Protein AF-A0A3A4XQY4-F1 (afdb_monomer_lite)

Radius of gyration: 12.8 Å; chains: 1; bounding box: 33×37×29 Å

pLDDT: mean 82.86, std 12.56, range [40.06, 93.69]

Secondary structure (DSSP, 8-state):
------PPPEEEEEEEEETTEEEEEE-SSPPPHHHHHHHHHHHHHH-SSSEEEEEEETTTTEEEEEES-HHHHHHHHHHTTEEEEEEE-

Foldseek 3Di:
DPPDPPPDAWEWAWEDDDQLKIKIFTDPVDDQLVVLVVLVVVLCVLPPDAKDFPDDDSPRSMTMMRHPDPPVSQVSVVVVSYDHPHYHD

Structure (mmCIF, N/CA/C/O backbone):
data_AF-A0A3A4XQY4-F1
#
_entry.id   AF-A0A3A4XQY4-F1
#
loop_
_atom_site.group_PDB
_atom_site.id
_atom_site.type_symbol
_atom_site.label_atom_id
_atom_site.label_alt_id
_atom_site.label_comp_id
_atom_site.label_asym_id
_atom_site.label_entity_id
_atom_site.label_seq_id
_atom_site.pdbx_PDB_ins_code
_atom_site.Cartn_x
_atom_site.Cartn_y
_atom_site.Cartn_z
_atom_site.occupancy
_atom_site.B_iso_or_equiv
_atom_site.auth_seq_id
_atom_site.auth_comp_id
_atom_site.auth_asym_id
_atom_site.auth_atom_id
_atom_site.pdbx_PDB_model_num
ATOM 1 N N . MET A 1 1 ? 18.896 27.056 -8.731 1.00 44.06 1 MET A N 1
ATOM 2 C CA . MET A 1 1 ? 17.680 26.250 -8.968 1.00 44.06 1 MET A CA 1
ATOM 3 C C . MET A 1 1 ? 17.796 25.015 -8.098 1.00 44.06 1 MET A C 1
ATOM 5 O O . MET A 1 1 ? 18.747 24.268 -8.272 1.00 44.06 1 MET A O 1
ATOM 9 N N . LEU A 1 2 ? 16.923 24.857 -7.102 1.00 40.06 2 LEU A N 1
ATOM 10 C CA . LEU A 1 2 ? 16.851 23.617 -6.329 1.00 40.06 2 LEU A CA 1
ATOM 11 C C . LEU A 1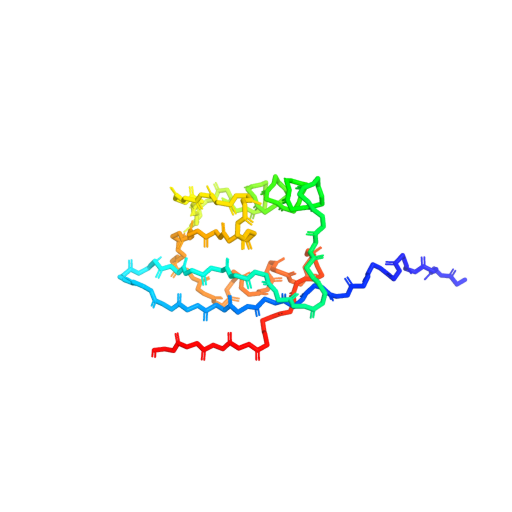 2 ? 16.216 22.565 -7.239 1.00 40.06 2 LEU A C 1
ATOM 13 O O . LEU A 1 2 ? 14.999 22.528 -7.398 1.00 40.06 2 LEU A O 1
ATOM 17 N N . SER A 1 3 ? 17.055 21.784 -7.914 1.00 43.12 3 SER A N 1
ATOM 18 C CA . SER A 1 3 ? 16.621 20.626 -8.687 1.00 43.12 3 SER A CA 1
ATOM 19 C C . SER A 1 3 ? 16.093 19.594 -7.700 1.00 43.12 3 SER A C 1
ATOM 21 O O . SER A 1 3 ? 16.868 18.887 -7.058 1.00 43.12 3 SER A O 1
ATOM 23 N N . LEU A 1 4 ? 14.772 19.546 -7.530 1.00 51.28 4 LEU A N 1
ATOM 24 C CA . LEU A 1 4 ? 14.134 18.435 -6.840 1.00 51.28 4 LEU A CA 1
ATOM 25 C C . LEU A 1 4 ? 14.532 17.156 -7.587 1.00 51.28 4 LEU A C 1
ATOM 27 O O . LEU A 1 4 ? 14.412 17.127 -8.817 1.00 51.28 4 LEU A O 1
ATOM 31 N N . PRO A 1 5 ? 15.022 16.109 -6.901 1.00 43.94 5 PRO A N 1
ATOM 32 C CA . PRO A 1 5 ? 15.167 14.816 -7.539 1.00 43.94 5 PRO A CA 1
ATOM 33 C C . PRO A 1 5 ? 13.769 14.406 -8.002 1.00 43.94 5 PRO A C 1
ATOM 35 O O . PRO A 1 5 ? 12.896 14.117 -7.18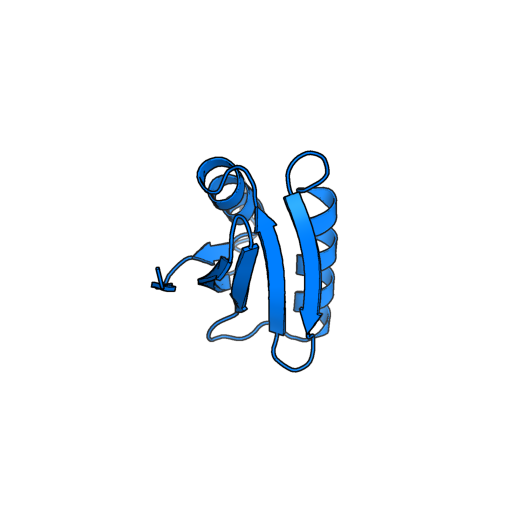6 1.00 43.94 5 PRO A O 1
ATOM 38 N N . SER A 1 6 ? 13.549 14.454 -9.316 1.00 53.78 6 SER A N 1
ATOM 39 C CA . SER A 1 6 ? 12.312 14.036 -9.969 1.00 53.78 6 SER A CA 1
ATOM 40 C C . SER A 1 6 ? 12.233 12.514 -9.881 1.00 53.78 6 SER A C 1
ATOM 42 O O . SER A 1 6 ? 12.485 11.805 -10.853 1.00 53.78 6 SER A O 1
ATOM 44 N N . LYS A 1 7 ? 12.000 11.980 -8.676 1.00 66.06 7 LYS A N 1
ATOM 45 C CA . LYS A 1 7 ? 11.662 10.568 -8.540 1.00 66.06 7 LYS A CA 1
ATOM 46 C C . LYS A 1 7 ? 10.344 10.376 -9.298 1.00 66.06 7 LYS A C 1
ATOM 48 O O . LYS A 1 7 ? 9.393 11.116 -9.038 1.00 66.06 7 LYS A O 1
ATOM 53 N N . PRO A 1 8 ? 10.289 9.453 -10.271 1.00 73.56 8 PRO A N 1
ATOM 54 C CA . PRO A 1 8 ? 9.083 9.238 -11.052 1.00 73.56 8 PRO A CA 1
ATOM 55 C C . PRO A 1 8 ? 7.949 8.812 -10.121 1.00 73.56 8 PRO A C 1
ATOM 57 O O . PRO A 1 8 ? 8.148 7.992 -9.224 1.00 73.56 8 PRO A O 1
ATOM 60 N N . TRP A 1 9 ? 6.761 9.372 -10.345 1.00 79.56 9 TRP A N 1
ATOM 61 C CA . TRP A 1 9 ? 5.579 9.015 -9.572 1.00 79.56 9 TRP A CA 1
ATOM 62 C C . TRP A 1 9 ? 5.247 7.538 -9.776 1.00 79.56 9 TRP A C 1
ATOM 64 O O . TRP A 1 9 ? 5.088 7.080 -10.911 1.00 79.56 9 TRP A O 1
ATOM 74 N N . LYS A 1 10 ? 5.111 6.802 -8.675 1.00 87.19 10 LYS A N 1
ATOM 75 C CA . LYS A 1 10 ? 4.627 5.424 -8.677 1.00 87.19 10 LYS A CA 1
ATOM 76 C C . LYS A 1 10 ? 3.114 5.439 -8.687 1.00 87.19 10 LYS A C 1
ATOM 78 O O . LYS A 1 10 ? 2.488 6.147 -7.905 1.00 87.19 10 LYS A O 1
ATOM 83 N N . LYS A 1 11 ? 2.519 4.672 -9.588 1.00 89.19 11 LYS A N 1
ATOM 84 C CA . LYS A 1 11 ? 1.068 4.531 -9.654 1.00 89.19 11 LYS A CA 1
ATOM 85 C C . LYS A 1 11 ? 0.663 3.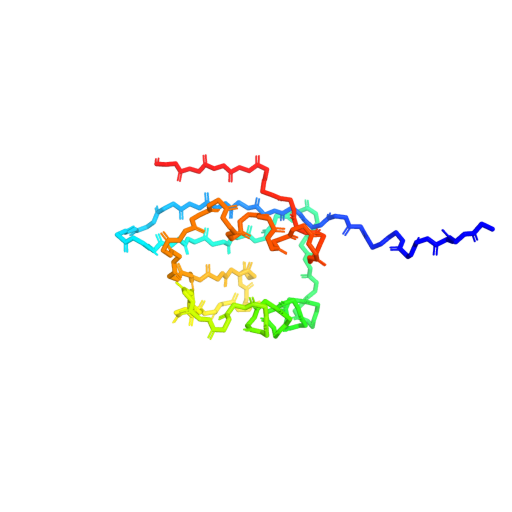362 -8.777 1.00 89.19 11 LYS A C 1
ATOM 87 O O . LYS A 1 11 ? 1.310 2.320 -8.811 1.00 89.19 11 LYS A O 1
ATOM 92 N N . ALA A 1 12 ? -0.403 3.532 -8.017 1.00 91.19 12 ALA A N 1
ATOM 93 C CA . ALA A 1 12 ? -0.995 2.456 -7.249 1.00 91.19 12 ALA A CA 1
ATOM 94 C C . ALA A 1 12 ? -2.522 2.489 -7.359 1.00 91.19 12 ALA A C 1
ATOM 96 O O . ALA A 1 12 ? -3.134 3.525 -7.637 1.00 91.19 12 ALA A O 1
ATOM 97 N N . SER A 1 13 ? -3.127 1.326 -7.165 1.00 91.94 13 SER A N 1
ATOM 98 C CA . SER A 1 13 ? -4.555 1.160 -6.940 1.00 91.94 13 SER A CA 1
ATOM 99 C C . SER A 1 13 ? -4.786 0.975 -5.450 1.00 91.94 13 SER A C 1
ATOM 101 O O . SER A 1 13 ? -4.004 0.286 -4.801 1.00 91.94 13 SER A O 1
ATOM 103 N N . LEU A 1 14 ? -5.863 1.549 -4.926 1.00 92.62 14 LEU A N 1
ATOM 104 C CA . LEU A 1 14 ? -6.303 1.324 -3.555 1.00 92.62 14 LEU A CA 1
ATOM 105 C C . LEU A 1 14 ? -7.728 0.773 -3.581 1.00 92.62 14 LEU A C 1
ATOM 107 O O . LEU A 1 14 ? -8.619 1.390 -4.162 1.00 92.62 14 LEU A O 1
ATOM 111 N N . ALA A 1 15 ? -7.941 -0.396 -2.991 1.00 92.00 15 ALA A N 1
ATOM 112 C CA . ALA A 1 15 ? -9.253 -1.028 -2.917 1.00 92.00 15 ALA A CA 1
ATOM 113 C C . ALA A 1 15 ? -9.628 -1.297 -1.463 1.00 92.00 15 ALA A C 1
ATOM 115 O O . ALA A 1 15 ? -8.778 -1.738 -0.694 1.00 92.00 15 ALA A O 1
ATOM 116 N N . SER A 1 16 ? -10.878 -1.046 -1.083 1.00 91.56 16 SER A N 1
ATOM 117 C CA . SER A 1 16 ? -11.366 -1.475 0.231 1.00 91.56 16 SER A CA 1
ATOM 118 C C . SER A 1 16 ? -11.591 -2.988 0.224 1.00 91.56 16 SER A C 1
ATOM 120 O O . SER A 1 16 ? -12.150 -3.528 -0.728 1.00 91.56 16 SER A O 1
ATOM 122 N N . ILE A 1 17 ? -11.137 -3.681 1.266 1.00 92.25 17 ILE A N 1
ATOM 123 C CA . ILE A 1 17 ? -11.310 -5.136 1.431 1.00 92.25 17 ILE A CA 1
ATOM 124 C C . ILE A 1 17 ? -11.980 -5.505 2.762 1.00 92.25 17 ILE A C 1
ATOM 126 O O . ILE A 1 17 ? -12.158 -6.685 3.058 1.00 92.25 17 ILE A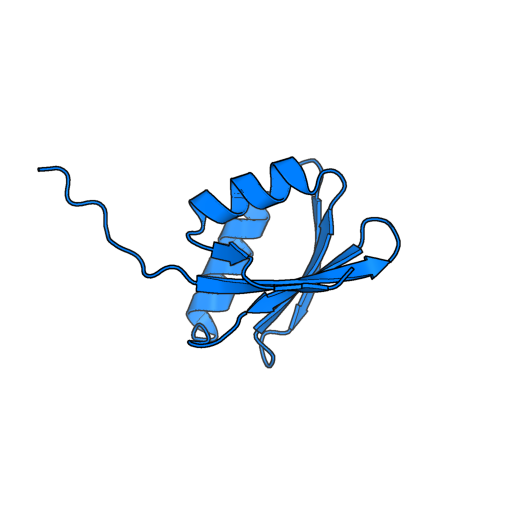 O 1
ATOM 130 N N . GLY A 1 18 ? -12.356 -4.514 3.570 1.00 88.38 18 GLY A N 1
ATOM 131 C CA . GLY A 1 18 ? -13.020 -4.702 4.855 1.00 88.38 18 GLY A CA 1
ATOM 132 C C . GLY A 1 18 ? -13.157 -3.392 5.625 1.00 88.38 18 GLY A C 1
ATOM 133 O O . GLY A 1 18 ? -12.829 -2.321 5.117 1.00 88.38 18 GLY A O 1
ATOM 134 N N . GLU A 1 19 ? -13.625 -3.475 6.869 1.00 87.94 19 GLU A N 1
ATOM 135 C CA . GLU A 1 19 ? -13.685 -2.313 7.762 1.00 87.94 19 GLU A CA 1
ATOM 136 C C . GLU A 1 19 ? -12.264 -1.838 8.094 1.00 87.94 19 GLU A C 1
ATOM 138 O O . GLU A 1 19 ? -11.441 -2.608 8.592 1.00 87.94 19 GLU A O 1
ATOM 143 N N . ASP A 1 20 ? -11.965 -0.586 7.739 1.00 89.75 20 ASP A N 1
ATOM 144 C CA . ASP A 1 20 ? -10.639 0.037 7.820 1.00 89.75 20 ASP A CA 1
ATOM 145 C C . ASP A 1 20 ? -9.509 -0.737 7.119 1.00 89.75 20 ASP A C 1
ATOM 147 O O . ASP A 1 20 ? -8.344 -0.417 7.325 1.00 89.75 20 ASP A O 1
ATOM 151 N N . LEU A 1 21 ? -9.803 -1.736 6.282 1.00 93.31 21 LEU A N 1
ATOM 152 C CA . LEU A 1 21 ? -8.799 -2.554 5.601 1.00 93.31 21 LEU A CA 1
ATOM 153 C C . LEU A 1 21 ? -8.775 -2.246 4.112 1.00 93.31 21 LEU A C 1
ATOM 155 O O . LEU A 1 21 ? -9.786 -2.343 3.418 1.00 93.31 21 LEU A O 1
ATOM 159 N N . TYR A 1 22 ? -7.585 -1.936 3.614 1.00 93.62 22 TYR A N 1
ATOM 160 C CA . TYR A 1 22 ? -7.367 -1.542 2.234 1.00 93.62 22 TYR A CA 1
ATOM 161 C C . TYR A 1 22 ? -6.230 -2.331 1.609 1.00 93.62 22 TYR A C 1
ATOM 163 O O . TYR A 1 22 ? -5.209 -2.592 2.239 1.00 93.62 22 TYR A O 1
ATOM 171 N N . HIS A 1 23 ? -6.391 -2.653 0.335 1.00 93.50 23 HIS A N 1
ATOM 172 C CA . HIS A 1 23 ? -5.380 -3.268 -0.500 1.00 93.50 23 HIS A CA 1
ATOM 173 C C . HIS A 1 23 ? -4.747 -2.204 -1.401 1.00 93.50 23 HIS A C 1
ATOM 175 O O . HIS A 1 23 ? -5.427 -1.622 -2.247 1.00 93.50 23 HIS A O 1
ATOM 181 N N . LEU A 1 24 ? -3.456 -1.938 -1.207 1.00 92.44 24 LEU A N 1
ATOM 182 C CA . LEU A 1 24 ? -2.638 -1.083 -2.058 1.00 92.44 24 LEU A CA 1
ATOM 183 C C . LEU A 1 24 ? -1.823 -1.953 -3.022 1.00 92.44 24 LEU A C 1
ATOM 185 O O . LEU A 1 24 ? -0.951 -2.705 -2.595 1.00 92.44 24 LEU A O 1
ATOM 189 N N . THR A 1 25 ? -2.072 -1.816 -4.318 1.00 91.56 25 THR A N 1
ATOM 190 C CA . THR A 1 25 ? -1.386 -2.580 -5.371 1.00 91.56 25 THR A CA 1
ATOM 191 C C . THR A 1 25 ? -0.614 -1.623 -6.263 1.00 91.56 25 THR A C 1
ATOM 193 O O . THR A 1 25 ? -1.203 -0.682 -6.802 1.00 91.56 25 THR A O 1
ATOM 196 N N . PHE A 1 26 ? 0.690 -1.837 -6.439 1.00 90.62 26 PHE A N 1
ATOM 197 C CA . PHE A 1 26 ? 1.475 -1.031 -7.374 1.00 90.62 26 PHE A CA 1
ATOM 198 C C . PHE A 1 26 ? 1.111 -1.375 -8.822 1.00 90.62 26 PHE A C 1
ATOM 200 O O . PHE A 1 26 ? 0.802 -2.513 -9.157 1.00 90.62 26 PHE A O 1
ATOM 207 N N . LEU A 1 27 ? 1.101 -0.358 -9.679 1.00 87.44 27 LEU A N 1
ATOM 208 C CA . LEU A 1 27 ? 0.709 -0.450 -11.082 1.00 87.44 27 LEU A CA 1
ATOM 209 C C . LEU A 1 27 ? 1.886 -0.106 -11.989 1.00 87.44 27 LEU A C 1
ATOM 211 O O . LEU A 1 27 ? 2.874 0.483 -11.549 1.00 87.44 27 LEU A O 1
ATOM 215 N N . ASP A 1 28 ? 1.741 -0.413 -13.277 1.00 76.88 28 ASP A N 1
ATOM 216 C CA . ASP A 1 28 ? 2.795 -0.178 -14.252 1.00 76.88 28 ASP A CA 1
ATOM 217 C C . ASP A 1 28 ? 3.215 1.305 -14.379 1.00 76.88 28 ASP A C 1
ATOM 219 O O . ASP A 1 28 ? 2.362 2.201 -14.498 1.00 76.88 28 ASP A O 1
ATOM 223 N N . PRO A 1 29 ? 4.535 1.581 -14.422 1.00 73.00 29 PRO A N 1
ATOM 224 C CA . PRO A 1 29 ? 5.630 0.611 -14.296 1.00 73.00 29 PRO A CA 1
ATOM 225 C C . PRO A 1 29 ? 5.817 0.121 -12.850 1.00 73.00 29 PRO A C 1
ATOM 227 O O . PRO A 1 29 ? 5.969 0.928 -11.925 1.00 73.00 29 PRO A O 1
ATOM 230 N N . LEU A 1 30 ? 5.860 -1.204 -12.683 1.00 76.56 30 LEU A N 1
ATOM 231 C CA . LEU A 1 30 ? 6.053 -1.843 -11.384 1.00 76.56 30 LEU A CA 1
ATOM 232 C C . LEU A 1 30 ? 7.427 -1.486 -10.782 1.00 76.56 30 LEU A C 1
ATOM 234 O O . LEU A 1 30 ? 8.432 -1.477 -11.504 1.00 76.56 30 LEU A O 1
ATOM 238 N N . PRO A 1 31 ? 7.509 -1.174 -9.474 1.00 80.56 31 PRO A N 1
ATOM 239 C CA . PRO A 1 31 ? 8.794 -1.030 -8.804 1.00 80.56 31 PRO A CA 1
ATOM 240 C C . PRO A 1 31 ? 9.545 -2.366 -8.797 1.00 80.56 31 PRO A C 1
ATOM 242 O O . PRO A 1 31 ? 8.945 -3.437 -8.780 1.00 80.56 31 PRO A O 1
ATOM 245 N N . SER A 1 32 ? 10.876 -2.315 -8.772 1.00 84.81 32 SER A N 1
ATOM 246 C CA . SER A 1 32 ? 11.656 -3.528 -8.485 1.00 84.81 32 SER A CA 1
ATOM 247 C C . SER A 1 32 ? 11.355 -4.033 -7.069 1.00 84.81 32 SER A C 1
ATOM 249 O O . SER A 1 32 ? 10.995 -3.234 -6.205 1.00 84.81 32 SER A O 1
ATOM 251 N N . ALA A 1 33 ? 11.580 -5.319 -6.786 1.00 83.31 33 ALA A N 1
ATOM 252 C CA . ALA A 1 33 ? 11.401 -5.861 -5.435 1.00 83.31 33 ALA A CA 1
ATOM 253 C C . ALA A 1 33 ? 12.174 -5.049 -4.378 1.00 83.31 33 ALA A C 1
ATOM 255 O O . ALA A 1 33 ? 11.621 -4.679 -3.351 1.00 83.31 33 ALA A O 1
ATOM 256 N N . ARG A 1 34 ? 13.425 -4.660 -4.666 1.00 85.81 34 ARG A N 1
ATOM 257 C CA . ARG A 1 34 ? 14.219 -3.796 -3.776 1.00 85.81 34 ARG A CA 1
ATOM 258 C C . ARG A 1 34 ? 13.571 -2.428 -3.550 1.00 85.81 34 ARG A C 1
ATOM 260 O O . ARG A 1 34 ? 13.547 -1.938 -2.429 1.00 85.81 34 ARG A O 1
ATOM 267 N N . GLU A 1 35 ? 13.072 -1.804 -4.610 1.00 85.81 35 GLU A N 1
ATOM 268 C CA . GLU A 1 35 ? 12.400 -0.507 -4.515 1.00 85.81 35 GLU A CA 1
ATOM 269 C C . GLU A 1 35 ? 11.083 -0.615 -3.734 1.00 85.81 35 GLU A C 1
ATOM 271 O O . GLU A 1 35 ? 10.766 0.264 -2.940 1.00 85.81 35 GLU A O 1
ATOM 276 N N . PHE A 1 36 ? 10.346 -1.712 -3.902 1.00 87.44 36 PHE A N 1
ATOM 277 C CA . PHE A 1 36 ? 9.159 -2.012 -3.111 1.0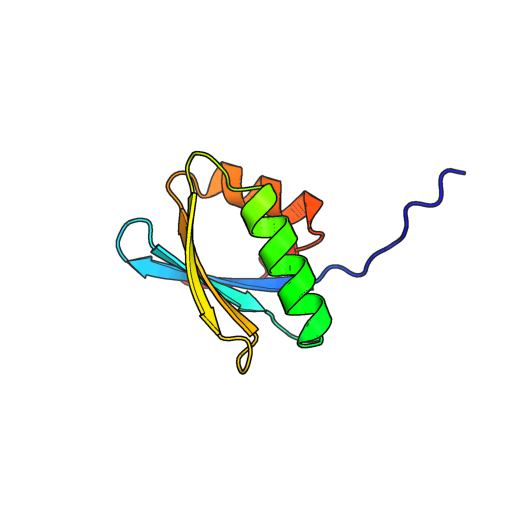0 87.44 36 PHE A CA 1
ATOM 278 C C . PHE A 1 36 ? 9.497 -2.173 -1.627 1.00 87.44 36 PHE A C 1
ATOM 280 O O . PHE A 1 36 ? 8.856 -1.542 -0.795 1.00 87.44 36 PHE A O 1
ATOM 287 N N . GLU A 1 37 ? 10.543 -2.928 -1.286 1.00 87.69 37 GLU A N 1
ATOM 288 C CA . GLU A 1 37 ? 11.030 -3.047 0.094 1.00 87.69 37 GLU A CA 1
ATOM 289 C C . GLU A 1 37 ? 11.372 -1.677 0.709 1.00 87.69 37 GLU A C 1
ATOM 291 O O . GLU A 1 37 ? 10.971 -1.386 1.837 1.00 87.69 37 GLU A O 1
ATOM 296 N N . GLU A 1 38 ? 12.056 -0.807 -0.042 1.00 88.88 38 GLU A N 1
ATOM 297 C CA . GLU A 1 38 ? 12.386 0.556 0.394 1.00 88.88 38 GLU A CA 1
ATOM 298 C C . GLU A 1 38 ? 11.129 1.420 0.601 1.00 88.88 38 GLU A C 1
ATOM 300 O O . GLU A 1 38 ? 11.038 2.163 1.585 1.00 88.88 38 GLU A O 1
ATOM 305 N N . ILE A 1 39 ? 10.141 1.305 -0.293 1.00 88.12 39 ILE A N 1
ATOM 306 C CA . ILE A 1 39 ? 8.858 2.007 -0.175 1.00 88.12 39 ILE A CA 1
ATOM 307 C C . ILE A 1 39 ? 8.094 1.533 1.058 1.00 88.12 39 ILE A C 1
ATOM 309 O O . ILE A 1 39 ? 7.602 2.375 1.801 1.00 88.12 39 ILE A O 1
ATOM 313 N N . VAL A 1 40 ? 8.008 0.222 1.293 1.00 88.88 40 VAL A N 1
ATOM 314 C CA . VAL A 1 40 ? 7.303 -0.339 2.454 1.00 88.88 40 VAL A CA 1
ATOM 315 C C . VAL A 1 40 ? 7.937 0.137 3.746 1.00 88.88 40 VAL A C 1
ATOM 317 O O . VAL A 1 40 ? 7.228 0.649 4.601 1.00 88.88 40 VAL A O 1
ATOM 320 N N . LYS A 1 41 ? 9.266 0.068 3.852 1.00 89.12 41 LYS A N 1
ATOM 321 C CA . LYS A 1 41 ? 9.974 0.558 5.035 1.00 89.12 41 LYS A CA 1
ATOM 322 C C . LYS A 1 41 ? 9.690 2.042 5.292 1.00 89.12 41 LYS A C 1
ATOM 324 O O . LYS A 1 41 ? 9.376 2.440 6.406 1.00 89.12 41 LYS A O 1
ATOM 329 N N . THR A 1 42 ? 9.759 2.861 4.241 1.00 88.00 42 THR A N 1
ATOM 330 C CA . THR A 1 42 ? 9.470 4.299 4.359 1.00 88.00 42 THR A CA 1
ATOM 331 C C . THR A 1 42 ? 7.996 4.547 4.696 1.00 88.00 42 THR A C 1
ATOM 333 O O . THR A 1 42 ? 7.678 5.483 5.422 1.00 88.00 42 THR A O 1
ATOM 336 N N . LEU A 1 43 ? 7.084 3.723 4.174 1.00 88.38 43 LEU A N 1
ATOM 337 C CA . LEU A 1 43 ? 5.666 3.784 4.503 1.00 88.38 43 LEU A CA 1
ATOM 338 C C . LEU A 1 43 ? 5.458 3.491 5.987 1.00 88.38 43 LEU A C 1
ATOM 340 O O . LEU A 1 43 ? 4.847 4.321 6.646 1.00 88.38 43 LEU A O 1
ATOM 344 N N . GLU A 1 44 ? 5.998 2.384 6.501 1.00 88.19 44 GLU A N 1
ATOM 345 C CA . GLU A 1 44 ? 5.955 1.990 7.918 1.00 88.19 44 GLU A CA 1
ATOM 346 C C . GLU A 1 44 ? 6.469 3.107 8.837 1.00 88.19 44 GLU A C 1
ATOM 348 O O . GLU A 1 44 ? 5.788 3.471 9.796 1.00 88.19 44 GLU A O 1
ATOM 353 N N . ASP A 1 45 ? 7.594 3.739 8.486 1.00 85.88 45 ASP A N 1
ATOM 354 C CA . ASP A 1 45 ? 8.141 4.887 9.224 1.00 85.88 45 ASP A CA 1
ATOM 355 C C . ASP A 1 45 ? 7.185 6.103 9.227 1.00 85.88 45 ASP A C 1
ATOM 357 O O . ASP A 1 45 ? 7.121 6.861 10.199 1.00 85.88 45 ASP A O 1
ATOM 361 N N . LEU A 1 46 ? 6.417 6.302 8.147 1.00 83.38 46 LEU A N 1
ATOM 362 C CA . LEU A 1 46 ? 5.424 7.377 8.020 1.00 83.38 46 LEU A CA 1
ATOM 363 C C . LEU A 1 46 ? 4.082 7.051 8.691 1.00 83.38 46 LEU A C 1
ATOM 365 O O . LEU A 1 46 ? 3.280 7.966 8.921 1.00 83.38 46 LEU A O 1
ATOM 369 N N . ILE A 1 47 ? 3.795 5.778 8.967 1.00 81.56 47 ILE A N 1
ATOM 370 C CA . ILE A 1 47 ? 2.511 5.310 9.494 1.00 81.56 47 ILE A CA 1
ATOM 371 C C . ILE A 1 47 ? 2.617 4.792 10.931 1.00 81.56 47 ILE A C 1
ATOM 373 O O . ILE A 1 47 ? 2.304 3.652 11.222 1.00 81.56 47 ILE A O 1
ATOM 377 N N . SER A 1 48 ? 3.046 5.630 11.878 1.00 64.25 48 SER A N 1
ATOM 378 C CA . SER A 1 48 ? 3.386 5.131 13.224 1.00 64.25 48 SER A CA 1
ATOM 379 C C . SER A 1 48 ? 2.321 5.296 14.321 1.00 64.25 48 SER A C 1
ATOM 381 O O . SER A 1 48 ? 2.601 4.977 15.474 1.00 64.25 48 SER A O 1
ATOM 383 N N . ALA A 1 49 ? 1.100 5.766 14.025 1.00 69.62 49 ALA A N 1
ATOM 384 C CA . ALA A 1 49 ? 0.110 6.041 15.087 1.00 69.62 49 ALA A CA 1
ATOM 385 C C . ALA A 1 49 ? -1.336 5.601 14.808 1.00 69.62 49 ALA A C 1
ATOM 387 O O . ALA A 1 49 ? -2.063 5.274 15.747 1.00 69.62 49 ALA A O 1
ATOM 388 N N . THR A 1 50 ? -1.788 5.625 13.553 1.00 73.62 50 THR A N 1
ATOM 389 C CA . THR A 1 50 ? -3.209 5.425 13.201 1.00 73.62 50 THR A CA 1
ATOM 390 C C . THR A 1 50 ? -3.437 4.375 12.126 1.00 73.62 50 THR A C 1
ATOM 392 O O . THR A 1 50 ? -4.587 4.023 11.858 1.00 73.62 50 THR A O 1
ATOM 395 N N . GLU A 1 51 ? -2.366 3.874 11.523 1.00 86.56 51 GLU A N 1
ATOM 396 C CA . GLU A 1 51 ? -2.400 2.893 10.453 1.00 86.56 51 GLU A CA 1
ATOM 397 C C . GLU A 1 51 ? -1.377 1.783 10.713 1.00 86.56 51 GLU A C 1
ATOM 399 O O . GLU A 1 51 ? -0.459 1.945 11.513 1.00 86.56 51 GLU A O 1
ATOM 404 N N . GLU A 1 52 ? -1.556 0.646 10.050 1.00 89.25 52 GLU A N 1
ATOM 405 C CA . GLU A 1 52 ? -0.722 -0.543 10.230 1.00 89.25 52 GLU A CA 1
ATOM 406 C C . GLU A 1 52 ? -0.582 -1.285 8.897 1.00 89.25 52 GLU A C 1
ATOM 408 O O . GLU A 1 52 ? -1.568 -1.437 8.170 1.00 89.25 52 GLU A O 1
ATOM 413 N N . VAL A 1 53 ? 0.618 -1.778 8.576 1.00 90.19 53 VAL A N 1
ATOM 414 C CA . VAL A 1 53 ? 0.796 -2.759 7.495 1.00 90.19 53 VAL A CA 1
ATOM 415 C C . VAL A 1 53 ? 0.419 -4.135 8.035 1.00 90.19 53 VAL A C 1
ATOM 417 O O . VAL A 1 53 ? 1.109 -4.684 8.884 1.00 90.19 53 VAL A O 1
ATOM 420 N N . VAL A 1 54 ? -0.691 -4.690 7.550 1.00 91.62 54 VAL A N 1
ATOM 421 C CA . VAL A 1 54 ? -1.229 -5.979 8.016 1.00 91.62 54 VAL A CA 1
ATOM 422 C C . VAL A 1 54 ? -0.637 -7.142 7.227 1.00 91.62 54 VAL A C 1
ATOM 424 O O . VAL A 1 54 ? -0.427 -8.227 7.763 1.00 91.62 54 VAL A O 1
ATOM 427 N N . PHE A 1 55 ? -0.376 -6.927 5.939 1.00 91.81 55 PHE A N 1
ATOM 428 C CA . PHE A 1 55 ? 0.173 -7.949 5.059 1.00 91.81 55 PHE A CA 1
ATOM 429 C C . PHE A 1 55 ? 1.011 -7.320 3.952 1.00 91.81 55 PHE A C 1
ATOM 431 O O . PHE A 1 55 ? 0.703 -6.233 3.458 1.00 91.81 55 PHE A O 1
ATOM 438 N N . LYS A 1 56 ? 2.052 -8.041 3.543 1.00 91.56 56 LYS A N 1
ATOM 439 C CA . LYS A 1 56 ? 2.961 -7.660 2.473 1.00 91.56 56 LYS A CA 1
ATOM 440 C C . LYS A 1 56 ? 3.205 -8.848 1.564 1.00 91.56 56 LYS A C 1
ATOM 442 O O . LYS A 1 56 ? 3.563 -9.923 2.034 1.00 91.56 56 LYS A O 1
ATOM 447 N N . ASP A 1 57 ? 3.085 -8.603 0.271 1.00 88.31 57 ASP A N 1
ATOM 448 C CA . ASP A 1 57 ? 3.385 -9.568 -0.773 1.00 88.31 57 ASP A CA 1
ATOM 449 C C . ASP A 1 57 ? 4.316 -8.915 -1.792 1.00 88.31 57 ASP A C 1
ATOM 451 O O . ASP A 1 57 ? 3.915 -8.079 -2.605 1.00 88.31 57 ASP A O 1
ATOM 455 N N . SER A 1 58 ? 5.595 -9.271 -1.678 1.00 84.06 58 SER A N 1
ATOM 456 C CA . SER A 1 58 ? 6.667 -8.746 -2.521 1.00 84.06 58 SER A CA 1
ATOM 457 C C . SER A 1 58 ? 6.680 -9.368 -3.920 1.00 84.06 58 SER A C 1
ATOM 459 O O . SER A 1 58 ? 7.243 -8.756 -4.825 1.00 84.06 58 SER A O 1
ATOM 461 N N . ASP A 1 59 ? 6.046 -10.529 -4.120 1.00 82.75 59 ASP A N 1
ATOM 462 C CA . ASP A 1 59 ? 5.967 -11.192 -5.429 1.00 82.75 59 ASP A CA 1
ATOM 463 C C . ASP A 1 59 ? 4.959 -10.479 -6.338 1.00 82.75 59 ASP A C 1
ATOM 465 O O . ASP A 1 59 ? 5.199 -10.296 -7.532 1.00 82.75 59 ASP A O 1
ATOM 469 N N . HIS A 1 60 ? 3.855 -10.010 -5.754 1.00 84.62 60 HIS A N 1
ATOM 470 C CA . HIS A 1 60 ? 2.804 -9.269 -6.457 1.00 84.62 60 HIS A CA 1
ATOM 471 C C . HIS A 1 60 ? 2.861 -7.753 -6.218 1.00 84.62 60 HIS A C 1
ATOM 473 O O . HIS A 1 60 ? 2.009 -7.023 -6.725 1.00 84.62 60 HIS A O 1
ATOM 479 N N . LEU A 1 61 ? 3.859 -7.271 -5.465 1.00 87.94 61 LEU A N 1
ATOM 480 C CA . LEU A 1 61 ? 4.081 -5.855 -5.147 1.00 87.94 61 LEU A CA 1
ATOM 481 C C . LEU A 1 61 ? 2.813 -5.200 -4.584 1.00 87.94 61 LEU A C 1
ATOM 483 O O . LEU A 1 61 ? 2.320 -4.183 -5.085 1.00 87.94 61 LEU A O 1
ATOM 487 N N . GLN A 1 62 ? 2.262 -5.820 -3.546 1.00 91.06 62 GLN A N 1
ATOM 488 C CA . GLN A 1 62 ? 0.992 -5.427 -2.954 1.00 91.06 62 GLN A CA 1
ATOM 489 C C . GLN A 1 62 ? 1.037 -5.448 -1.422 1.00 91.06 62 GLN A C 1
ATOM 491 O O . GLN A 1 62 ? 1.803 -6.189 -0.801 1.00 91.06 62 GLN A O 1
ATOM 496 N N . LEU A 1 63 ? 0.235 -4.578 -0.810 1.00 92.62 63 LEU A N 1
ATOM 497 C CA . LEU A 1 63 ? 0.195 -4.347 0.633 1.00 92.62 63 LEU A CA 1
ATOM 498 C C . LEU A 1 63 ? -1.245 -4.314 1.114 1.00 92.62 63 LEU A C 1
ATOM 500 O O . LEU A 1 63 ? -2.083 -3.647 0.509 1.00 92.62 63 LEU A O 1
ATOM 504 N N . GLN A 1 64 ? -1.518 -4.944 2.249 1.00 93.69 64 GLN A N 1
ATOM 505 C CA . GLN A 1 64 ? -2.749 -4.694 2.987 1.00 93.69 64 GLN A CA 1
ATOM 506 C C . GLN A 1 64 ? -2.453 -3.776 4.158 1.00 93.69 64 GLN A C 1
ATOM 508 O O . GLN A 1 64 ? -1.516 -3.993 4.928 1.00 93.69 64 GLN A O 1
ATOM 513 N N . LEU A 1 65 ? -3.270 -2.742 4.276 1.00 93.25 65 LEU A N 1
ATOM 514 C CA . LEU A 1 65 ? -3.098 -1.656 5.216 1.00 93.25 65 LEU A CA 1
ATOM 515 C C . LEU A 1 65 ? -4.381 -1.509 6.015 1.00 93.25 65 LEU A C 1
ATOM 517 O O . LEU A 1 65 ? -5.470 -1.452 5.442 1.00 93.25 65 LEU A O 1
ATOM 521 N N . ARG A 1 66 ? -4.249 -1.394 7.331 1.00 92.94 66 ARG A N 1
ATOM 522 C CA . ARG A 1 66 ? -5.331 -0.922 8.183 1.00 92.94 66 ARG A CA 1
ATOM 523 C C . ARG A 1 66 ? -5.247 0.595 8.256 1.00 92.94 66 ARG A C 1
ATOM 525 O O . ARG A 1 66 ? -4.257 1.114 8.754 1.00 92.94 66 ARG A O 1
ATOM 532 N N . ILE A 1 67 ? -6.246 1.304 7.743 1.00 91.19 67 ILE A N 1
ATOM 533 C CA . ILE A 1 67 ? -6.254 2.760 7.598 1.00 91.19 67 ILE A CA 1
ATOM 534 C C . ILE A 1 67 ? -7.510 3.324 8.265 1.00 91.19 67 ILE A C 1
ATOM 536 O O . ILE A 1 67 ? -8.605 3.177 7.732 1.00 91.19 67 ILE A O 1
ATOM 540 N N . ARG A 1 68 ? -7.339 4.033 9.388 1.00 87.62 68 ARG A N 1
ATOM 541 C CA . ARG A 1 68 ? -8.447 4.717 10.087 1.00 87.62 68 ARG A CA 1
ATOM 542 C C . ARG A 1 68 ? -8.841 6.052 9.455 1.00 87.62 68 ARG A C 1
ATOM 544 O O . ARG A 1 68 ? -10.002 6.440 9.495 1.00 87.62 68 ARG A O 1
ATOM 551 N N . ASP A 1 69 ? -7.875 6.776 8.886 1.00 88.44 69 ASP A N 1
ATOM 552 C CA . ASP A 1 69 ? -8.120 8.037 8.177 1.00 88.44 69 ASP A CA 1
ATOM 553 C C . ASP A 1 69 ? -7.520 7.987 6.768 1.00 88.44 69 ASP A C 1
ATOM 555 O O . ASP A 1 69 ? -6.348 8.298 6.525 1.00 88.44 69 ASP A O 1
ATOM 559 N N . LEU A 1 70 ? -8.371 7.618 5.810 1.00 87.00 70 LEU A N 1
ATOM 560 C CA . LEU A 1 70 ? -8.005 7.511 4.402 1.00 87.00 70 LEU A CA 1
ATOM 561 C C . LEU A 1 70 ? -7.503 8.841 3.815 1.00 87.00 70 LEU A C 1
ATOM 563 O O . LEU A 1 70 ? -6.640 8.857 2.933 1.00 87.00 70 LEU A O 1
ATOM 567 N N . LYS A 1 71 ? -8.017 9.979 4.293 1.00 87.56 71 LYS A N 1
ATOM 568 C CA . LYS A 1 71 ? -7.659 11.304 3.775 1.00 87.56 71 LYS A CA 1
ATOM 569 C C . LYS A 1 71 ? -6.255 11.698 4.216 1.00 87.56 71 LYS A C 1
ATOM 571 O O . LYS A 1 71 ? -5.491 12.233 3.408 1.00 87.56 71 LYS A O 1
ATOM 576 N N . ILE A 1 72 ? -5.907 11.436 5.475 1.00 87.69 72 ILE A N 1
ATOM 577 C CA . ILE A 1 72 ? -4.548 11.637 5.987 1.00 87.69 72 ILE A CA 1
ATOM 578 C C . ILE A 1 72 ? -3.585 10.678 5.289 1.00 87.69 72 ILE A C 1
ATOM 580 O O . ILE A 1 72 ? -2.542 11.121 4.806 1.00 87.69 72 ILE A O 1
ATOM 584 N N . PHE A 1 73 ? -3.957 9.406 5.153 1.00 88.56 73 PHE A N 1
ATOM 585 C CA . PHE A 1 73 ? -3.131 8.408 4.481 1.00 88.56 73 PHE A CA 1
ATOM 586 C C . PHE A 1 73 ? -2.768 8.812 3.042 1.00 88.56 73 PHE A C 1
ATOM 588 O O . PHE A 1 73 ? -1.589 8.857 2.690 1.00 88.56 73 PHE A O 1
ATOM 595 N N . LYS A 1 74 ? -3.748 9.228 2.226 1.00 87.19 74 LYS A N 1
ATOM 596 C CA . LYS A 1 74 ? -3.498 9.700 0.849 1.00 87.19 74 LYS A CA 1
ATOM 597 C C . LYS A 1 74 ? -2.530 10.883 0.786 1.00 87.19 74 LYS A C 1
ATOM 599 O O . LYS A 1 74 ? -1.736 10.972 -0.145 1.00 87.19 74 LYS A O 1
ATOM 604 N N . ARG A 1 75 ? -2.561 11.789 1.770 1.00 87.00 75 ARG A N 1
ATOM 605 C CA . ARG A 1 75 ? -1.585 12.891 1.853 1.00 87.00 75 ARG A CA 1
ATOM 606 C C . ARG A 1 75 ? -0.177 12.376 2.134 1.00 87.00 75 ARG A C 1
ATOM 608 O O . ARG A 1 75 ? 0.772 12.934 1.594 1.00 87.00 75 ARG A O 1
ATOM 615 N N . ARG A 1 76 ? -0.033 11.317 2.938 1.00 86.69 76 ARG A N 1
ATOM 616 C CA . ARG A 1 76 ? 1.276 10.715 3.234 1.00 86.69 76 ARG A CA 1
ATOM 617 C C . ARG A 1 76 ? 1.904 10.055 2.004 1.00 86.69 76 ARG A C 1
ATOM 619 O O . ARG A 1 76 ? 3.101 10.205 1.784 1.00 86.69 76 ARG A O 1
ATOM 626 N N . LEU A 1 77 ? 1.088 9.439 1.147 1.00 87.00 77 LEU A N 1
ATOM 627 C CA . LEU A 1 77 ? 1.541 8.855 -0.123 1.00 87.00 77 LEU A CA 1
ATOM 628 C C . LEU A 1 77 ? 2.224 9.865 -1.059 1.00 87.00 77 LEU A C 1
ATOM 630 O O . LEU A 1 77 ? 3.133 9.492 -1.799 1.00 87.00 77 LEU A O 1
ATOM 634 N N . ILE A 1 78 ? 1.857 11.149 -0.985 1.00 84.81 78 ILE A N 1
ATOM 635 C CA . ILE A 1 78 ? 2.499 12.215 -1.770 1.00 84.81 78 ILE A CA 1
ATOM 636 C C . ILE A 1 78 ? 3.987 12.334 -1.412 1.00 84.81 78 ILE A C 1
ATOM 638 O O . ILE A 1 78 ? 4.812 12.494 -2.307 1.00 84.81 78 ILE A O 1
ATOM 642 N N . PHE A 1 79 ? 4.360 12.184 -0.136 1.00 82.88 79 PHE A N 1
ATOM 643 C CA . PHE A 1 79 ? 5.769 12.218 0.285 1.00 82.88 79 PHE A CA 1
ATOM 644 C C . PHE A 1 79 ? 6.567 11.006 -0.213 1.00 82.88 79 PHE A C 1
ATOM 646 O O . PHE A 1 79 ? 7.787 11.081 -0.342 1.00 82.88 79 PHE A O 1
ATOM 653 N N . LEU A 1 80 ? 5.878 9.912 -0.545 1.00 82.25 80 LEU A N 1
ATOM 654 C CA . LEU A 1 80 ? 6.457 8.723 -1.171 1.00 82.25 80 LEU A CA 1
ATOM 655 C C . LEU A 1 80 ? 6.465 8.799 -2.706 1.00 82.25 80 LEU A C 1
ATOM 657 O O . LEU A 1 80 ? 6.925 7.865 -3.358 1.00 82.25 80 LEU A O 1
ATOM 661 N N . ASN A 1 81 ? 5.980 9.896 -3.299 1.00 87.00 81 ASN A N 1
ATOM 662 C CA . ASN A 1 81 ? 5.718 10.020 -4.737 1.00 87.00 81 ASN A CA 1
ATOM 663 C C . ASN A 1 81 ? 4.792 8.910 -5.266 1.00 87.00 81 ASN A C 1
ATOM 665 O O . ASN A 1 81 ? 4.960 8.436 -6.389 1.00 87.00 81 ASN A O 1
ATOM 669 N N . ILE A 1 82 ? 3.817 8.480 -4.462 1.00 87.50 82 ILE A N 1
ATOM 670 C CA . ILE A 1 82 ? 2.817 7.483 -4.849 1.00 87.50 82 ILE A CA 1
ATOM 671 C C . ILE A 1 82 ? 1.513 8.203 -5.198 1.00 87.50 82 ILE A C 1
ATOM 673 O O . ILE A 1 82 ? 0.964 8.963 -4.401 1.00 87.50 82 ILE A O 1
ATOM 677 N N . SER A 1 83 ? 1.002 7.949 -6.398 1.00 87.62 83 SER A N 1
ATOM 678 C CA . SER A 1 83 ? -0.285 8.439 -6.883 1.00 87.62 83 SER A CA 1
ATOM 679 C C . SER A 1 83 ? -1.297 7.299 -6.911 1.00 87.62 83 SER A C 1
ATOM 681 O O . SER A 1 83 ? -1.072 6.280 -7.568 1.00 87.62 83 SER A O 1
ATOM 683 N N . ILE A 1 84 ? -2.426 7.483 -6.226 1.00 88.12 84 ILE A N 1
ATOM 684 C CA . ILE A 1 84 ? -3.571 6.580 -6.347 1.00 88.12 84 ILE A CA 1
ATOM 685 C C . ILE A 1 84 ? -4.335 6.951 -7.614 1.00 88.12 84 ILE A C 1
ATOM 687 O O . ILE A 1 84 ? -4.948 8.014 -7.683 1.00 88.12 84 ILE A O 1
ATOM 691 N N . VAL A 1 85 ? -4.270 6.086 -8.624 1.00 85.25 85 VAL A N 1
ATOM 692 C CA . VAL A 1 85 ? -4.892 6.325 -9.941 1.00 85.25 85 VAL A CA 1
ATOM 693 C C . VAL A 1 85 ? -6.155 5.497 -10.161 1.00 85.25 85 VAL A C 1
ATOM 695 O O . VAL A 1 85 ? -6.889 5.740 -11.116 1.00 85.25 85 VAL A O 1
ATOM 698 N N . LYS A 1 86 ? -6.413 4.521 -9.287 1.00 78.44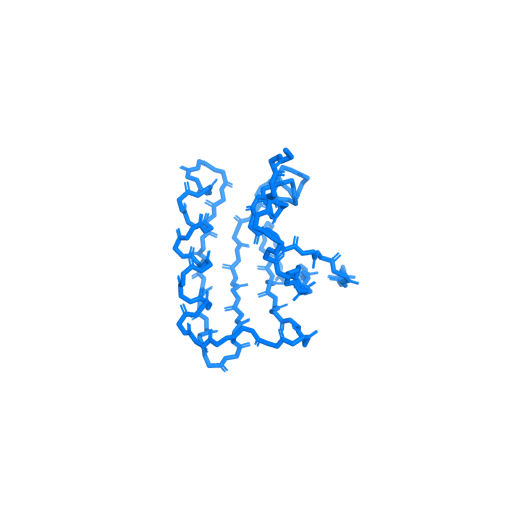 86 LYS A N 1
ATOM 699 C CA . LYS A 1 86 ? -7.619 3.696 -9.306 1.00 78.44 86 LYS A CA 1
ATOM 700 C C . LYS A 1 86 ? -8.089 3.452 -7.877 1.00 78.44 86 LYS A C 1
ATOM 702 O O . LYS A 1 86 ? -7.307 3.015 -7.036 1.00 78.44 86 LYS A O 1
ATOM 707 N N . GLU A 1 87 ? -9.360 3.744 -7.631 1.00 71.75 87 GLU A N 1
ATOM 708 C CA . GLU A 1 87 ? -10.040 3.456 -6.371 1.00 71.75 87 GLU A CA 1
ATOM 709 C C . GLU A 1 87 ? -11.201 2.513 -6.674 1.00 71.75 87 GLU A C 1
ATOM 711 O O . GLU A 1 87 ? -12.073 2.852 -7.475 1.00 71.75 87 GLU A O 1
ATOM 716 N N . ALA A 1 88 ? -11.176 1.312 -6.103 1.00 59.06 88 ALA A N 1
ATOM 717 C CA . ALA A 1 88 ? -12.298 0.382 -6.175 1.00 59.06 88 ALA A CA 1
ATOM 718 C C . ALA A 1 88 ? -12.957 0.347 -4.793 1.00 59.06 88 ALA A C 1
ATOM 720 O O . ALA A 1 88 ? -12.341 -0.108 -3.826 1.00 59.06 88 ALA A O 1
ATOM 721 N N . GLY A 1 89 ? -14.150 0.938 -4.710 1.00 50.16 89 GLY A N 1
ATOM 722 C CA . GLY A 1 89 ? -15.005 0.934 -3.522 1.00 50.16 89 GLY A CA 1
ATOM 723 C C . GLY A 1 89 ? -15.932 -0.266 -3.502 1.00 50.16 89 GLY A C 1
ATOM 724 O O . GLY A 1 89 ? -16.318 -0.714 -4.606 1.00 50.16 89 GLY A O 1
#

Sequence (89 aa):
MLSLPSKPWKKASLASIGEDLYHLTFLDPLPSAREFEEIVKTLEDLISATEEVVFKDSDHLQLQLRIRDLKIFKRRLIFLNISIVKEAG